Protein AF-A0A5J4RM59-F1 (afdb_monomer_lite)

Foldseek 3Di:
DAVVPVDDDPVVVVVVVVVVVVVVVVVQPPWPKDDKDAPADDDDDDPVVPDPDDDDDFGIKIWIDHPPDTDIDTD

Sequence (75 aa):
MLRENGMSIHLDEFNAEMQKQKERARNAASIETGDWVVLGEGATEFVGYDYTEHEASILRYRQIKQKDRTLYQIV

Secondary structure (DSSP, 8-state):
--GGGTPPP-HHHHHHHHHHHHHHHHHTT--EEEEEEE---------TTT-S-------EEEEEEETTEEEEEE-

Organism: NCBI:txid433724

Structure (mmCIF, N/CA/C/O backbone):
data_AF-A0A5J4RM59-F1
#
_entry.id   AF-A0A5J4RM59-F1
#
loop_
_atom_site.group_PDB
_atom_site.id
_atom_site.type_symbol
_atom_site.label_atom_id
_atom_site.label_alt_id
_atom_site.label_comp_id
_atom_site.label_asym_id
_atom_site.label_entity_id
_atom_site.label_seq_id
_atom_site.pdbx_PDB_ins_code
_atom_site.Cartn_x
_atom_site.Cartn_y
_atom_site.Cartn_z
_atom_site.occupancy
_atom_site.B_iso_or_equiv
_atom_site.auth_seq_id
_atom_site.auth_comp_id
_atom_site.auth_asym_id
_atom_site.auth_atom_id
_atom_site.pdbx_PDB_model_num
ATOM 1 N N . MET A 1 1 ? 10.476 18.785 -39.851 1.00 52.78 1 MET A N 1
ATOM 2 C CA . MET A 1 1 ? 11.808 19.428 -39.818 1.00 52.78 1 MET A CA 1
ATOM 3 C C . MET A 1 1 ? 12.924 18.372 -39.708 1.00 52.78 1 MET A C 1
ATOM 5 O O . MET A 1 1 ? 13.653 18.366 -38.734 1.00 52.78 1 MET A O 1
ATOM 9 N N . LEU A 1 2 ? 13.039 17.444 -40.671 1.00 46.81 2 LEU A N 1
ATOM 10 C CA . LEU A 1 2 ? 14.090 16.391 -40.698 1.00 46.81 2 LEU A CA 1
ATOM 11 C C . LEU A 1 2 ? 14.547 16.058 -42.132 1.00 46.81 2 LEU A C 1
ATOM 13 O O . LEU A 1 2 ? 15.697 15.703 -42.352 1.00 46.81 2 LEU A O 1
ATOM 17 N N . ARG A 1 3 ? 13.679 16.279 -43.131 1.00 46.22 3 ARG A N 1
ATOM 18 C CA . ARG A 1 3 ? 14.020 16.149 -44.557 1.00 46.22 3 ARG A CA 1
ATOM 19 C C . ARG A 1 3 ? 14.978 17.219 -45.101 1.00 46.22 3 ARG A C 1
ATOM 21 O O . ARG A 1 3 ? 15.560 16.988 -46.150 1.00 46.22 3 ARG A O 1
ATOM 28 N N . GLU A 1 4 ? 15.166 18.344 -44.410 1.00 50.91 4 GLU A N 1
ATOM 29 C CA . GLU A 1 4 ? 16.082 19.418 -44.844 1.00 50.91 4 GLU A CA 1
ATOM 30 C C . GLU A 1 4 ? 17.564 19.137 -44.544 1.00 50.91 4 GLU A C 1
ATOM 32 O O . GLU A 1 4 ? 18.419 19.792 -45.121 1.00 50.91 4 GLU A O 1
ATOM 37 N N . ASN A 1 5 ? 17.885 18.137 -43.712 1.00 55.25 5 ASN A N 1
ATOM 38 C CA . ASN A 1 5 ? 19.267 17.824 -43.312 1.00 55.25 5 ASN A CA 1
ATOM 39 C C . ASN A 1 5 ? 19.778 16.465 -43.833 1.00 55.25 5 ASN A C 1
ATOM 41 O O . ASN A 1 5 ? 20.737 15.924 -43.292 1.00 55.25 5 ASN A O 1
ATOM 45 N N . GLY A 1 6 ? 19.134 15.875 -44.850 1.00 53.91 6 GLY A N 1
ATOM 46 C CA . GLY A 1 6 ? 19.613 14.636 -45.489 1.00 53.91 6 GLY A CA 1
ATOM 47 C C . GLY A 1 6 ? 19.623 13.388 -44.593 1.00 53.91 6 GLY A C 1
ATOM 48 O O . GLY A 1 6 ? 20.192 12.370 -44.973 1.00 53.91 6 GLY A O 1
ATOM 49 N N . MET A 1 7 ? 18.997 13.444 -43.415 1.00 57.94 7 MET A N 1
ATOM 50 C CA . MET A 1 7 ? 18.950 12.332 -42.468 1.00 57.94 7 MET A CA 1
ATOM 51 C C . MET A 1 7 ? 17.667 11.519 -42.655 1.00 57.94 7 MET A C 1
ATOM 53 O O . MET A 1 7 ? 16.554 12.021 -42.481 1.00 57.94 7 MET A O 1
ATOM 57 N N . SER A 1 8 ? 17.819 10.243 -43.008 1.00 55.56 8 SER A N 1
ATOM 58 C CA . SER A 1 8 ? 16.740 9.257 -42.997 1.00 55.56 8 SER A CA 1
ATOM 59 C C . SER A 1 8 ? 16.377 8.898 -41.558 1.00 55.56 8 SER A C 1
ATOM 61 O O . SER A 1 8 ? 17.211 8.411 -40.800 1.00 55.56 8 SER A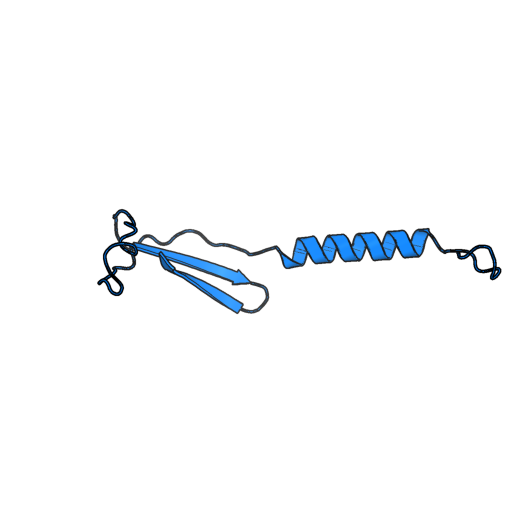 O 1
ATOM 63 N N . ILE A 1 9 ? 15.119 9.123 -41.179 1.00 57.81 9 ILE A N 1
ATOM 64 C CA . ILE A 1 9 ? 14.574 8.620 -39.916 1.00 57.81 9 ILE A CA 1
ATOM 65 C C . ILE A 1 9 ? 14.485 7.097 -40.036 1.00 57.81 9 ILE A C 1
ATOM 67 O O . ILE A 1 9 ? 13.726 6.591 -40.865 1.00 57.81 9 ILE A O 1
ATOM 71 N N . HIS A 1 10 ? 15.230 6.375 -39.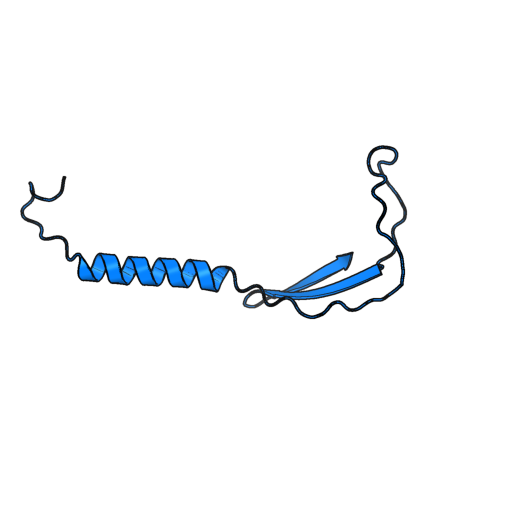201 1.00 62.00 10 HIS A N 1
ATOM 72 C CA . HIS A 1 10 ? 15.054 4.938 -39.001 1.00 62.00 10 HIS A CA 1
ATOM 73 C C . HIS A 1 10 ? 13.760 4.710 -38.209 1.00 62.00 10 HIS A C 1
ATOM 75 O O . HIS A 1 10 ? 13.754 4.556 -36.989 1.00 62.00 10 HIS A O 1
ATOM 81 N N . LEU A 1 11 ? 12.631 4.779 -38.920 1.00 64.81 11 LEU A N 1
ATOM 82 C CA . LEU A 1 11 ? 11.284 4.709 -38.350 1.00 64.81 11 LEU A CA 1
ATOM 83 C C . LEU A 1 11 ? 11.057 3.399 -37.581 1.00 64.81 11 LEU A C 1
ATOM 85 O O . LEU A 1 11 ? 10.317 3.381 -36.601 1.00 64.81 11 LEU A O 1
ATOM 89 N N . ASP A 1 12 ? 11.737 2.329 -37.988 1.00 70.75 12 ASP A N 1
ATOM 90 C CA . ASP A 1 12 ? 11.671 1.021 -37.342 1.00 70.75 12 ASP A CA 1
ATOM 91 C C . ASP A 1 12 ? 12.331 1.021 -35.958 1.00 70.75 12 ASP A C 1
ATOM 93 O O . ASP A 1 12 ? 11.744 0.507 -35.008 1.00 70.75 12 ASP A O 1
ATOM 97 N N . GLU A 1 13 ? 13.492 1.667 -35.801 1.00 68.06 13 GLU A N 1
ATOM 98 C CA . GLU A 1 13 ? 14.141 1.831 -34.490 1.00 68.06 13 GLU A CA 1
ATOM 99 C C . GLU A 1 13 ? 13.330 2.752 -33.580 1.00 68.06 13 GLU A C 1
ATOM 101 O O . GLU A 1 13 ? 13.154 2.462 -32.397 1.00 68.06 13 GLU A O 1
ATOM 106 N N . PHE A 1 14 ? 12.761 3.825 -34.136 1.00 71.56 14 PHE A N 1
ATOM 107 C CA . PHE A 1 14 ? 11.871 4.710 -33.390 1.00 71.56 14 PHE A CA 1
ATOM 108 C C . PHE A 1 14 ? 10.624 3.968 -32.892 1.00 71.56 14 PHE A C 1
ATOM 110 O O . PHE A 1 14 ? 10.252 4.090 -31.725 1.00 71.56 14 PHE A O 1
ATOM 117 N N . ASN A 1 15 ? 10.001 3.152 -33.745 1.00 72.00 15 ASN A N 1
ATOM 118 C 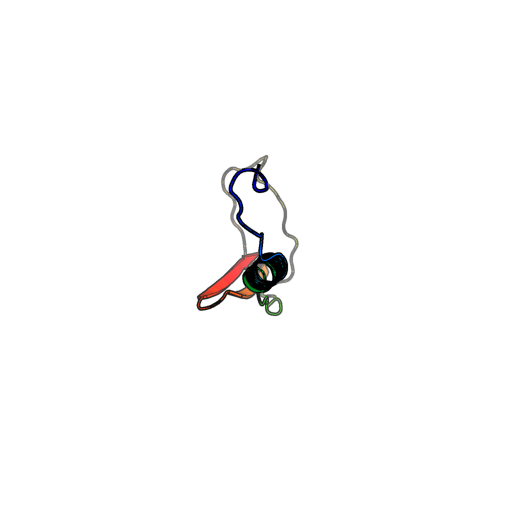CA . ASN A 1 15 ? 8.859 2.329 -33.361 1.00 72.00 15 ASN A CA 1
ATOM 119 C C . ASN A 1 15 ? 9.246 1.253 -32.337 1.00 72.00 15 ASN A C 1
ATOM 121 O O . ASN A 1 15 ? 8.495 1.034 -31.386 1.00 72.00 15 ASN A O 1
ATOM 125 N N . ALA A 1 16 ? 10.412 0.620 -32.479 1.00 76.19 16 ALA A N 1
ATOM 126 C CA . ALA A 1 16 ? 10.907 -0.371 -31.527 1.00 76.19 16 ALA A CA 1
ATOM 127 C C . ALA A 1 16 ? 11.161 0.240 -30.138 1.00 76.19 16 ALA A C 1
ATOM 129 O O . ALA A 1 16 ? 10.705 -0.303 -29.129 1.00 76.19 16 ALA A O 1
ATOM 130 N N . GLU A 1 17 ? 11.827 1.394 -30.067 1.00 73.25 17 GLU A N 1
ATOM 131 C CA . GLU A 1 17 ? 12.065 2.101 -28.802 1.00 73.25 17 GLU A CA 1
ATOM 132 C C . GLU A 1 17 ? 10.764 2.656 -28.197 1.00 73.25 17 GLU A C 1
ATOM 134 O O . GLU A 1 17 ? 10.566 2.586 -26.981 1.00 73.25 17 GLU A O 1
ATOM 139 N N . MET A 1 18 ? 9.812 3.102 -29.024 1.00 76.94 18 MET A N 1
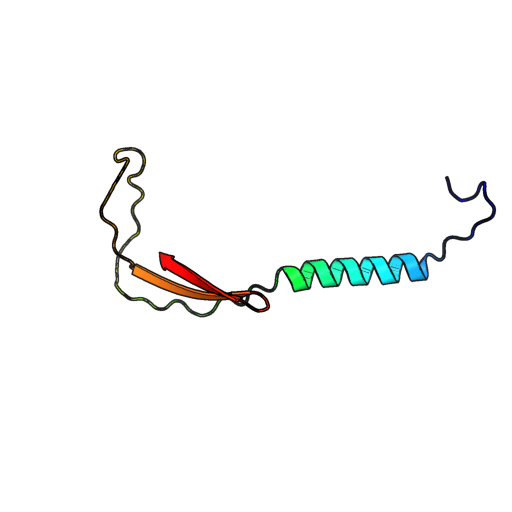ATOM 140 C CA . MET A 1 18 ? 8.487 3.533 -28.564 1.00 76.94 18 MET A CA 1
ATOM 141 C C . MET A 1 18 ? 7.676 2.377 -27.956 1.00 76.94 18 MET A C 1
ATOM 143 O O . MET A 1 18 ? 7.028 2.551 -26.920 1.00 76.94 18 MET A O 1
ATOM 147 N N . GLN A 1 19 ? 7.721 1.186 -28.563 1.00 73.75 19 GLN A N 1
ATOM 148 C CA . GLN A 1 19 ? 7.071 -0.010 -28.014 1.00 73.75 19 GLN A CA 1
ATOM 149 C C . GLN A 1 19 ? 7.701 -0.423 -26.680 1.00 73.75 19 GLN A C 1
ATOM 151 O O . GLN A 1 19 ? 6.974 -0.618 -25.704 1.00 73.75 19 GLN A O 1
ATOM 156 N N . LYS A 1 20 ? 9.038 -0.432 -26.579 1.00 74.94 20 LYS A N 1
ATOM 157 C CA . LYS A 1 20 ? 9.741 -0.684 -25.307 1.00 74.94 20 LYS A CA 1
ATOM 158 C C . LYS A 1 20 ? 9.355 0.322 -24.223 1.00 74.94 20 LYS A C 1
ATOM 160 O O . LYS A 1 20 ? 9.195 -0.048 -23.061 1.00 74.94 20 LYS A O 1
ATOM 165 N N . GLN A 1 21 ? 9.190 1.597 -24.572 1.00 70.62 21 GLN A N 1
ATOM 166 C CA . GLN A 1 21 ? 8.777 2.624 -23.615 1.00 70.62 21 GLN A CA 1
ATOM 167 C C . GLN A 1 21 ? 7.335 2.398 -23.125 1.00 70.62 21 GLN A C 1
ATOM 169 O O . GLN A 1 21 ? 7.064 2.538 -21.931 1.00 70.62 21 GLN A O 1
ATOM 174 N N . LYS A 1 22 ? 6.429 1.969 -24.015 1.00 68.19 22 LYS A N 1
ATOM 175 C CA . LYS A 1 22 ? 5.057 1.558 -23.663 1.00 68.19 22 LYS A CA 1
ATOM 176 C C . LYS A 1 22 ? 5.022 0.328 -22.759 1.00 68.19 22 LYS A C 1
ATOM 178 O O . LYS A 1 22 ? 4.270 0.316 -21.784 1.00 68.19 22 LYS A O 1
ATOM 183 N N . GLU A 1 23 ? 5.833 -0.686 -23.042 1.00 67.44 23 GLU A N 1
ATOM 184 C CA . GLU A 1 23 ? 5.949 -1.872 -22.187 1.00 67.44 23 GLU A CA 1
ATOM 185 C C . GLU A 1 23 ? 6.514 -1.524 -20.809 1.00 67.44 23 GLU A C 1
ATOM 187 O O . GLU A 1 23 ? 5.985 -1.981 -19.797 1.00 67.44 23 GLU A O 1
ATOM 192 N N . ARG A 1 24 ? 7.523 -0.646 -20.736 1.00 65.19 24 ARG A N 1
ATOM 193 C CA . ARG A 1 24 ? 8.044 -0.138 -19.456 1.00 65.19 24 ARG A CA 1
ATOM 194 C C . ARG A 1 24 ? 6.990 0.636 -18.669 1.00 65.19 24 ARG A C 1
ATOM 196 O O . ARG A 1 24 ? 6.925 0.470 -17.456 1.00 65.19 24 ARG A O 1
ATOM 203 N N . ALA A 1 25 ? 6.153 1.436 -19.330 1.00 60.94 25 ALA A N 1
ATOM 204 C CA . ALA A 1 25 ? 5.053 2.140 -18.674 1.00 60.94 25 ALA A CA 1
ATOM 205 C C . ALA A 1 25 ? 3.995 1.168 -18.118 1.00 60.94 25 ALA A C 1
ATOM 207 O O . ALA A 1 25 ? 3.498 1.377 -17.014 1.00 60.94 25 ALA A O 1
ATOM 208 N N . ARG A 1 26 ? 3.697 0.075 -18.837 1.00 60.94 26 ARG A N 1
ATOM 209 C CA . ARG A 1 26 ? 2.799 -0.990 -18.356 1.00 60.94 26 ARG A CA 1
ATOM 210 C C . ARG A 1 26 ? 3.390 -1.776 -17.184 1.00 60.94 26 ARG A C 1
ATOM 212 O O . ARG A 1 26 ? 2.709 -1.958 -16.183 1.00 60.94 26 ARG A O 1
ATOM 219 N N . ASN A 1 27 ? 4.655 -2.185 -17.272 1.00 56.81 27 ASN A N 1
ATOM 220 C CA . ASN A 1 27 ? 5.323 -2.953 -16.216 1.00 56.81 27 ASN A CA 1
ATOM 221 C C . ASN A 1 27 ? 5.651 -2.111 -14.974 1.00 56.81 27 ASN A C 1
ATOM 223 O O . ASN A 1 27 ? 5.708 -2.637 -13.870 1.00 56.81 27 ASN A O 1
ATOM 227 N N . ALA A 1 28 ? 5.830 -0.794 -15.102 1.00 54.78 28 ALA A N 1
ATOM 228 C CA . ALA A 1 28 ? 6.004 0.077 -13.939 1.00 54.78 28 ALA A CA 1
ATOM 229 C C . ALA A 1 28 ? 4.738 0.172 -13.066 1.00 54.78 28 ALA A C 1
ATOM 231 O O . ALA A 1 28 ? 4.844 0.534 -11.896 1.00 54.78 28 ALA A O 1
ATOM 232 N N . ALA A 1 29 ? 3.572 -0.167 -13.623 1.00 54.12 29 ALA A N 1
ATOM 233 C CA . ALA A 1 29 ? 2.282 -0.143 -12.946 1.00 54.12 29 ALA A CA 1
ATOM 234 C C . ALA A 1 29 ? 1.809 -1.528 -12.467 1.00 54.12 29 ALA A C 1
ATOM 236 O O . ALA A 1 29 ? 0.691 -1.631 -11.961 1.00 54.12 29 ALA A O 1
ATOM 237 N N . SER A 1 30 ? 2.624 -2.588 -12.591 1.00 56.03 30 SER A N 1
ATOM 238 C CA . SER A 1 30 ? 2.295 -3.897 -12.013 1.00 56.03 30 SER A CA 1
ATOM 239 C C . SER A 1 30 ? 2.502 -3.852 -10.497 1.00 56.03 30 SER A C 1
ATOM 241 O O . SER A 1 30 ? 3.522 -4.273 -9.952 1.00 56.03 30 SER A O 1
ATOM 243 N N . ILE A 1 31 ? 1.540 -3.247 -9.814 1.00 59.41 31 ILE A N 1
ATOM 244 C CA . ILE A 1 31 ? 1.405 -3.321 -8.371 1.00 59.41 31 ILE A CA 1
ATOM 245 C C . ILE A 1 31 ? 0.748 -4.673 -8.090 1.00 59.41 31 ILE A C 1
ATOM 247 O O . ILE A 1 31 ? -0.439 -4.849 -8.358 1.00 59.41 31 ILE A O 1
ATOM 251 N N . GLU A 1 32 ? 1.511 -5.635 -7.577 1.00 64.69 32 GLU A N 1
ATOM 252 C CA . GLU A 1 32 ? 0.940 -6.884 -7.078 1.00 64.69 32 GLU A CA 1
ATOM 253 C C . GLU A 1 32 ? 0.270 -6.591 -5.735 1.00 64.69 32 GLU A C 1
ATOM 255 O O . GLU A 1 32 ? 0.914 -6.496 -4.686 1.00 64.69 32 GLU A O 1
ATOM 260 N N . THR A 1 33 ? -1.042 -6.373 -5.773 1.00 70.88 33 THR A N 1
ATOM 261 C CA . THR A 1 33 ? -1.865 -6.284 -4.569 1.00 70.88 33 THR A CA 1
ATOM 262 C C . THR A 1 33 ? -2.272 -7.689 -4.153 1.00 70.88 33 THR A C 1
ATOM 264 O O . THR A 1 33 ? -2.947 -8.374 -4.918 1.00 70.88 33 THR A O 1
ATOM 267 N N . GLY A 1 34 ? -1.875 -8.103 -2.953 1.00 74.69 34 GLY A N 1
ATOM 268 C CA . GLY A 1 34 ? -2.366 -9.330 -2.338 1.00 74.69 34 GLY A CA 1
ATOM 269 C C . GLY A 1 34 ? -3.808 -9.203 -1.847 1.00 74.69 34 GLY A C 1
ATOM 270 O O . GLY A 1 34 ? -4.418 -8.127 -1.901 1.00 74.69 34 GLY A O 1
ATOM 271 N N . ASP A 1 35 ? -4.329 -10.317 -1.341 1.00 84.12 35 ASP A N 1
ATOM 272 C CA . ASP A 1 35 ? -5.660 -10.392 -0.747 1.00 84.12 35 ASP A CA 1
ATOM 273 C C . ASP A 1 35 ? -5.774 -9.554 0.536 1.00 84.12 35 ASP A C 1
ATOM 275 O O . ASP A 1 35 ? -4.791 -9.282 1.234 1.00 84.12 35 ASP A O 1
ATOM 279 N N . TRP A 1 36 ? -7.000 -9.124 0.841 1.00 86.06 36 TRP A N 1
ATOM 280 C CA . TRP A 1 36 ? -7.298 -8.406 2.077 1.00 86.06 36 TRP A CA 1
ATOM 281 C C . TRP A 1 36 ? -7.325 -9.366 3.261 1.00 86.06 36 TRP A C 1
ATOM 283 O O . TRP A 1 36 ? -8.100 -10.319 3.284 1.00 86.06 36 TRP A O 1
ATOM 293 N N . VAL A 1 37 ? -6.537 -9.048 4.280 1.00 86.06 37 VAL A N 1
ATOM 294 C CA . VAL A 1 37 ? -6.632 -9.665 5.597 1.00 86.06 37 VAL A CA 1
ATOM 295 C C . VAL A 1 37 ? -7.590 -8.825 6.432 1.00 86.06 37 VAL A C 1
ATOM 297 O O . VAL A 1 37 ? -7.296 -7.675 6.768 1.00 86.06 37 VAL A O 1
ATOM 300 N N . VAL A 1 38 ? -8.758 -9.389 6.727 1.00 86.19 38 VAL A N 1
ATOM 301 C CA . VAL A 1 38 ? -9.783 -8.761 7.568 1.00 86.19 38 VAL A CA 1
ATOM 302 C C . VAL A 1 38 ? -9.436 -9.028 9.030 1.00 86.19 38 VAL A C 1
ATOM 304 O O . VAL A 1 38 ? -9.291 -10.181 9.430 1.00 86.19 38 VAL A O 1
ATOM 307 N N . LEU A 1 39 ? -9.260 -7.962 9.810 1.00 83.69 39 LEU A N 1
ATOM 308 C CA . LEU A 1 39 ? -8.990 -8.017 11.250 1.00 83.69 39 LEU A CA 1
ATOM 309 C C . LEU A 1 39 ? -10.267 -7.830 12.076 1.00 83.69 39 LEU A C 1
ATOM 311 O O . LEU A 1 39 ? -10.362 -8.364 13.178 1.00 83.69 39 LEU A O 1
ATOM 315 N N . GLY A 1 40 ? -11.249 -7.108 11.537 1.00 79.69 40 GLY A N 1
ATOM 316 C CA . GLY A 1 40 ? -12.547 -6.905 12.167 1.00 79.69 40 GLY A CA 1
ATOM 317 C C . GLY A 1 40 ? -13.618 -6.529 11.150 1.00 79.69 40 GLY A C 1
ATOM 318 O O . GLY A 1 40 ? -13.328 -5.968 10.093 1.00 79.69 40 GLY A O 1
ATOM 319 N N . GLU A 1 41 ? -14.866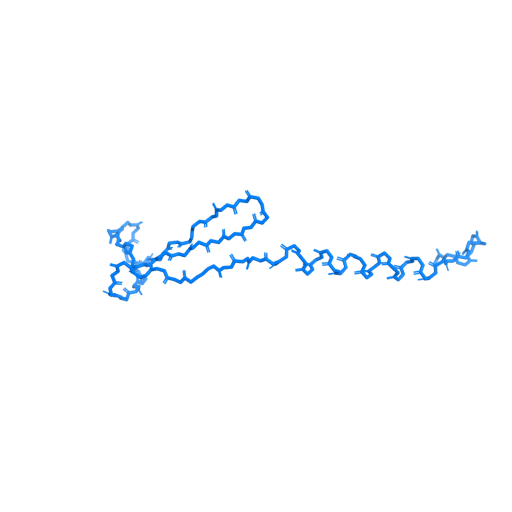 -6.853 11.474 1.00 72.12 41 GLU A N 1
ATOM 320 C CA . GLU A 1 41 ? -16.031 -6.425 10.704 1.00 72.12 41 GLU A CA 1
ATOM 321 C C . GLU A 1 41 ? -16.474 -5.036 11.179 1.00 72.12 41 GLU A C 1
ATOM 323 O O . GLU A 1 41 ? -16.655 -4.801 12.373 1.00 72.12 41 GLU A O 1
ATOM 328 N N . GLY A 1 42 ? -16.629 -4.101 10.243 1.00 73.38 42 GLY A N 1
ATOM 329 C CA . GLY A 1 42 ? -17.025 -2.726 10.528 1.00 73.38 42 GLY A CA 1
ATOM 330 C C . GLY A 1 42 ? -17.129 -1.892 9.254 1.00 73.38 42 GLY A C 1
ATOM 331 O O . GLY A 1 42 ? -16.670 -2.308 8.187 1.00 73.38 42 GLY A O 1
ATOM 332 N N . ALA A 1 43 ? -17.750 -0.718 9.357 1.00 72.25 43 ALA A N 1
ATOM 333 C CA . ALA A 1 43 ? -17.837 0.249 8.269 1.00 72.25 43 ALA A CA 1
ATOM 334 C C . ALA A 1 43 ? -16.867 1.408 8.522 1.00 72.25 43 ALA A C 1
ATOM 336 O O . ALA A 1 43 ? -16.760 1.901 9.642 1.00 72.25 43 ALA A O 1
ATOM 337 N N . THR A 1 44 ? -16.168 1.850 7.478 1.00 78.00 44 THR A N 1
ATOM 338 C CA . THR A 1 44 ? -15.385 3.087 7.533 1.00 78.00 44 THR A CA 1
ATOM 339 C C . THR A 1 44 ? -16.343 4.272 7.436 1.00 78.00 44 THR A C 1
ATOM 341 O O . THR A 1 44 ? -17.050 4.405 6.436 1.00 78.00 44 THR A O 1
ATOM 344 N N . GLU A 1 45 ? -16.351 5.138 8.444 1.00 80.50 45 GLU A N 1
ATOM 345 C CA . GLU A 1 45 ? -17.127 6.379 8.449 1.00 80.50 45 GLU A CA 1
ATOM 346 C C . GLU A 1 45 ? -16.190 7.585 8.324 1.00 80.50 45 GLU A C 1
ATOM 348 O O . GLU A 1 45 ? -15.159 7.663 8.994 1.00 80.50 45 GLU A O 1
ATOM 353 N N . PHE A 1 46 ? -16.522 8.520 7.431 1.00 82.44 46 PHE A N 1
ATOM 354 C CA . PHE A 1 46 ? -15.753 9.749 7.275 1.00 82.44 46 PHE A CA 1
ATOM 355 C C . PHE A 1 46 ? -16.328 10.840 8.175 1.00 82.44 46 PHE A C 1
ATOM 357 O O . PHE A 1 46 ? -17.387 11.388 7.888 1.00 82.44 46 PHE A O 1
ATOM 364 N N . VAL A 1 47 ? -15.584 11.184 9.224 1.00 84.31 47 VAL A N 1
ATOM 365 C CA . VAL A 1 47 ? -15.972 12.190 10.229 1.00 84.31 47 VAL A CA 1
ATOM 366 C C . VAL A 1 47 ? -15.141 13.480 10.144 1.00 84.31 47 VAL A C 1
ATOM 368 O O . VAL A 1 47 ? -15.211 14.340 11.017 1.00 84.31 47 VAL A O 1
ATOM 371 N N . GLY A 1 48 ? -14.345 13.640 9.080 1.00 85.00 48 GLY A N 1
ATOM 372 C CA . GLY A 1 48 ? -13.362 14.725 8.942 1.00 85.00 48 GLY A CA 1
ATOM 373 C C . GLY A 1 48 ? -13.941 16.127 8.713 1.00 85.00 48 GLY A C 1
ATOM 374 O O . GLY A 1 48 ? -13.176 17.083 8.620 1.00 85.00 48 GLY A O 1
ATOM 375 N N . TYR A 1 49 ? -15.265 16.263 8.591 1.00 86.62 49 TYR A N 1
ATOM 376 C CA . TYR A 1 49 ? -15.932 17.570 8.594 1.00 86.62 49 TYR A CA 1
ATOM 377 C C . TYR A 1 49 ? -16.208 18.080 10.010 1.00 86.62 49 TYR A C 1
ATOM 379 O O . TYR A 1 49 ? -16.172 19.288 10.232 1.00 86.62 49 TYR A O 1
ATOM 387 N N . ASP A 1 50 ? -16.449 17.168 10.951 1.00 85.06 50 ASP A N 1
ATOM 388 C CA . ASP A 1 50 ? -16.836 17.489 12.326 1.00 85.06 50 ASP A CA 1
ATOM 389 C C . ASP A 1 50 ? -15.640 17.428 13.285 1.00 85.06 50 ASP A C 1
ATOM 391 O O . ASP A 1 50 ? -15.570 18.189 14.250 1.00 85.06 50 ASP A O 1
ATOM 395 N N . TYR A 1 51 ? -14.671 16.552 12.999 1.00 82.94 51 TYR A N 1
ATOM 396 C CA . TYR A 1 51 ? -13.543 16.274 13.882 1.00 82.94 51 TYR A CA 1
ATOM 397 C C . TYR A 1 51 ? -12.205 16.388 13.151 1.00 82.94 51 TYR A C 1
ATOM 399 O O . TYR A 1 51 ? -12.015 15.841 12.065 1.00 82.94 51 TYR A O 1
ATOM 407 N N . THR A 1 52 ? -11.241 17.064 13.782 1.00 82.94 52 THR A N 1
ATOM 408 C CA . THR A 1 52 ? -9.843 17.114 13.319 1.00 82.94 52 THR A CA 1
ATOM 409 C C . THR A 1 52 ? -9.034 15.898 13.770 1.00 82.94 52 THR A C 1
ATOM 411 O O . THR A 1 52 ? -8.016 15.586 13.159 1.00 82.94 52 THR A O 1
ATOM 414 N N . GLU A 1 53 ? -9.485 15.212 14.824 1.00 83.69 53 GLU A N 1
ATOM 415 C CA . GLU A 1 53 ? -8.875 14.008 15.394 1.00 83.69 53 GLU A CA 1
ATOM 416 C C . GLU A 1 53 ? -9.983 13.048 15.849 1.00 83.69 53 GLU A C 1
ATOM 418 O O . GLU A 1 53 ? -10.977 13.480 16.434 1.00 83.69 53 GLU A O 1
ATOM 423 N N . HIS A 1 54 ? -9.828 11.750 15.580 1.00 84.44 54 HIS A N 1
ATOM 424 C CA . HIS A 1 54 ? -10.767 10.715 16.015 1.00 84.44 54 HIS A CA 1
ATOM 425 C C . HIS A 1 54 ? -10.022 9.397 16.249 1.00 84.44 54 HIS A C 1
ATOM 427 O O . HIS A 1 54 ? -9.044 9.098 15.561 1.00 84.44 54 HIS A O 1
ATOM 433 N N . GLU A 1 55 ? -10.487 8.593 17.204 1.00 82.50 55 GLU A N 1
ATOM 434 C CA . GLU A 1 55 ? -9.965 7.244 17.419 1.00 82.50 55 GLU A CA 1
ATOM 435 C C . GLU A 1 55 ? -10.463 6.319 16.298 1.00 82.50 55 GLU A C 1
ATOM 437 O O . GLU A 1 55 ? -11.662 6.260 16.019 1.00 82.50 55 GLU A O 1
ATOM 442 N N . ALA A 1 56 ? -9.546 5.630 15.620 1.00 81.94 56 ALA A N 1
ATOM 443 C CA . ALA A 1 56 ? -9.859 4.729 14.517 1.00 81.94 56 ALA A CA 1
ATOM 444 C C . ALA A 1 56 ? -9.248 3.351 14.770 1.00 81.94 56 ALA A C 1
ATOM 446 O O . ALA A 1 56 ? -8.124 3.224 15.256 1.00 81.94 56 ALA A O 1
ATOM 447 N N . SER A 1 57 ? -9.999 2.308 14.426 1.00 83.69 57 SER A N 1
ATOM 448 C CA . SER A 1 57 ? -9.546 0.920 14.490 1.00 83.69 57 SER A CA 1
ATOM 449 C C . SER A 1 57 ? -9.196 0.424 13.093 1.00 83.69 57 SER A C 1
ATOM 451 O O . SER A 1 57 ? -9.874 0.765 12.128 1.00 83.69 57 SER A O 1
ATOM 453 N N . ILE A 1 58 ? -8.164 -0.411 12.985 1.00 85.75 58 ILE A N 1
ATOM 454 C CA . ILE A 1 58 ? -7.817 -1.055 11.716 1.00 85.75 58 ILE A CA 1
ATOM 455 C C . ILE A 1 58 ? -8.821 -2.177 11.452 1.00 85.75 58 ILE A C 1
ATOM 457 O O . ILE A 1 58 ? -8.881 -3.144 12.212 1.00 85.75 58 ILE A O 1
ATOM 461 N N . LEU A 1 59 ? -9.570 -2.077 10.358 1.00 87.12 59 LEU A N 1
ATOM 462 C CA . LEU A 1 59 ? -10.546 -3.087 9.950 1.00 87.12 59 LEU A CA 1
ATOM 463 C C . LEU A 1 59 ? -9.893 -4.154 9.079 1.00 87.12 59 LEU A C 1
ATOM 465 O O . LEU A 1 59 ? -10.177 -5.348 9.207 1.00 87.12 59 LEU A O 1
ATOM 469 N N . ARG A 1 60 ? -8.999 -3.739 8.180 1.00 88.00 60 ARG A N 1
ATOM 470 C CA . ARG A 1 60 ? -8.329 -4.651 7.252 1.00 88.00 60 ARG A CA 1
ATOM 471 C C . ARG A 1 60 ? -7.011 -4.089 6.756 1.00 88.00 60 ARG A C 1
ATOM 473 O O . ARG A 1 60 ? -6.815 -2.882 6.654 1.00 88.00 60 ARG A O 1
ATOM 480 N N . TYR A 1 61 ? -6.121 -4.983 6.356 1.00 89.75 61 TYR A N 1
ATOM 481 C CA . TYR A 1 61 ? -4.895 -4.604 5.671 1.00 89.75 61 TYR A CA 1
ATOM 482 C C . TYR A 1 61 ? -4.630 -5.518 4.480 1.00 89.75 61 TYR A C 1
ATOM 484 O O . TYR A 1 61 ? -5.137 -6.634 4.412 1.00 89.75 61 TYR A O 1
ATOM 492 N N . ARG A 1 62 ? -3.831 -5.054 3.523 1.00 87.62 62 ARG A N 1
ATOM 493 C CA . ARG A 1 62 ? -3.314 -5.899 2.443 1.00 87.62 62 ARG A CA 1
ATOM 494 C C . ARG A 1 62 ? -1.855 -5.611 2.168 1.00 87.62 62 ARG A C 1
ATOM 496 O O . ARG A 1 62 ? -1.395 -4.473 2.291 1.00 87.62 62 ARG A O 1
ATOM 503 N N . GLN A 1 63 ? -1.142 -6.650 1.757 1.00 85.38 63 GLN A N 1
ATOM 504 C CA . GLN A 1 63 ? 0.230 -6.527 1.296 1.00 85.38 63 GLN A CA 1
ATOM 505 C C . GLN A 1 63 ? 0.241 -6.042 -0.154 1.00 85.38 63 GLN A C 1
ATOM 507 O O . GLN A 1 63 ? -0.475 -6.559 -1.010 1.00 85.38 63 GLN A O 1
ATOM 512 N N . ILE A 1 64 ? 1.073 -5.049 -0.433 1.00 84.19 64 ILE A N 1
ATOM 513 C CA . ILE A 1 64 ? 1.315 -4.524 -1.767 1.00 84.19 64 ILE A CA 1
ATOM 514 C C . ILE A 1 64 ? 2.790 -4.738 -2.082 1.00 84.19 64 ILE A C 1
ATOM 516 O O . ILE A 1 64 ? 3.661 -4.114 -1.474 1.00 84.19 64 ILE A O 1
ATOM 520 N N . LYS A 1 65 ? 3.085 -5.616 -3.038 1.00 78.88 65 LYS A N 1
ATOM 521 C CA . LYS A 1 65 ? 4.442 -5.792 -3.551 1.00 78.88 65 LYS A CA 1
ATOM 522 C C . LYS A 1 65 ? 4.659 -4.822 -4.707 1.00 78.88 65 LYS A C 1
ATOM 524 O O . LYS A 1 65 ? 4.001 -4.896 -5.742 1.00 78.88 65 LYS A O 1
ATOM 529 N N . GLN A 1 66 ? 5.581 -3.883 -4.516 1.00 77.06 66 GLN A N 1
ATOM 530 C CA . GLN A 1 66 ? 6.054 -2.984 -5.565 1.00 77.06 66 GLN A CA 1
ATOM 531 C C . GLN A 1 66 ? 7.547 -3.182 -5.764 1.00 77.06 66 GLN A C 1
ATOM 533 O O . GLN A 1 66 ? 8.340 -2.748 -4.928 1.00 77.06 66 GLN A O 1
ATOM 538 N N . LYS A 1 67 ? 7.925 -3.764 -6.907 1.00 71.69 67 LYS A N 1
ATOM 539 C CA . LYS A 1 67 ? 9.325 -4.028 -7.275 1.00 71.69 67 LYS A CA 1
ATOM 540 C C . LYS A 1 67 ? 10.068 -4.734 -6.126 1.00 71.69 67 LYS A C 1
ATOM 542 O O . LYS A 1 67 ? 9.793 -5.899 -5.878 1.00 71.69 67 LYS A O 1
ATOM 547 N N . ASP A 1 68 ? 10.909 -4.006 -5.389 1.00 72.00 68 ASP A N 1
ATOM 548 C CA . ASP A 1 68 ? 11.729 -4.511 -4.276 1.00 72.00 68 ASP A CA 1
ATOM 549 C C . ASP A 1 68 ? 11.192 -4.158 -2.879 1.00 72.00 68 ASP A C 1
ATOM 551 O O . ASP A 1 68 ? 11.850 -4.405 -1.868 1.00 72.00 68 ASP A O 1
ATOM 555 N N . ARG A 1 69 ? 10.015 -3.531 -2.781 1.00 75.56 69 ARG A N 1
ATOM 556 C CA . ARG A 1 69 ? 9.433 -3.110 -1.503 1.00 75.56 69 ARG A CA 1
ATOM 557 C C . ARG A 1 69 ? 8.108 -3.802 -1.251 1.00 75.56 69 ARG A C 1
ATOM 559 O O . ARG A 1 69 ? 7.208 -3.815 -2.088 1.00 75.56 69 ARG A O 1
ATOM 566 N N . THR A 1 70 ? 7.992 -4.332 -0.041 1.00 81.50 70 THR A N 1
ATOM 567 C CA . THR A 1 70 ? 6.711 -4.738 0.523 1.00 81.50 70 THR A CA 1
ATOM 568 C C . THR A 1 70 ? 6.119 -3.542 1.252 1.00 81.50 70 THR A C 1
ATOM 570 O O . THR A 1 70 ? 6.673 -3.079 2.246 1.00 81.50 70 THR A O 1
ATOM 573 N N . LEU A 1 71 ? 5.008 -3.036 0.737 1.00 84.94 71 LEU A N 1
ATOM 574 C CA . LEU A 1 71 ? 4.186 -2.014 1.366 1.00 84.94 71 LEU A CA 1
ATOM 575 C C . LEU A 1 71 ? 2.955 -2.680 1.983 1.00 84.94 71 LEU A C 1
ATOM 577 O O . LEU A 1 71 ? 2.526 -3.745 1.541 1.00 84.94 71 LEU A O 1
ATOM 581 N N . TYR A 1 72 ? 2.369 -2.036 2.984 1.00 85.31 72 TYR A N 1
ATOM 582 C CA . TYR A 1 72 ? 1.101 -2.457 3.569 1.00 85.31 72 TYR A CA 1
ATOM 583 C C . TYR A 1 72 ? 0.102 -1.321 3.423 1.00 85.31 72 TYR A C 1
ATOM 585 O O . TYR A 1 72 ? 0.402 -0.177 3.761 1.00 85.31 72 TYR A O 1
ATOM 593 N N . GLN A 1 73 ? -1.075 -1.636 2.893 1.00 83.81 73 GLN A N 1
ATOM 594 C CA . GLN A 1 73 ? -2.205 -0.719 2.889 1.00 83.81 73 GLN A CA 1
ATOM 595 C C . GLN A 1 73 ? -3.139 -1.101 4.028 1.00 83.81 73 GLN A C 1
ATOM 597 O O . GLN A 1 73 ? -3.511 -2.266 4.135 1.00 83.81 73 GLN A O 1
ATOM 602 N N . ILE A 1 74 ? -3.506 -0.119 4.844 1.00 86.94 74 ILE A N 1
ATOM 603 C CA . ILE A 1 74 ? -4.323 -0.271 6.049 1.00 86.94 74 ILE A CA 1
ATOM 604 C C . ILE A 1 74 ? -5.614 0.527 5.840 1.00 86.94 74 ILE A C 1
ATOM 606 O O . ILE A 1 74 ? -5.558 1.623 5.277 1.00 86.94 74 ILE A O 1
ATOM 610 N N . VAL A 1 75 ? -6.754 -0.046 6.232 1.00 81.81 75 VAL A N 1
ATOM 611 C CA . VAL A 1 75 ? -8.096 0.556 6.168 1.00 81.81 75 VAL A CA 1
ATOM 612 C C . VAL A 1 75 ? -8.798 0.369 7.499 1.00 81.81 75 VAL A C 1
ATOM 614 O O . VAL A 1 75 ? -8.712 -0.755 8.049 1.00 81.81 75 VAL A O 1
#

pLDDT: mean 73.61, std 11.75, range [46.22, 89.75]

Radius of gyration: 23.92 Å; chains: 1; bounding box: 38×30×63 Å

=== Feature glossary ===
Reading guide. The protein is described through the following features:

Foldseek 3Di. A 3Di character summarizes, for each residue, the relative orientation of the Cα frame of its nearest spatial neighbor. Because it encodes fold topology rather than chemistry, 3Di alignments detect remote structural similarity that sequence alignment misses.

Contact-map, Ramachandran, and PAE plots. Plot images: a contact map (which residues are close in 3D, as an N×N binary image), a Ramachandran scatter (backbone torsion angles, revealing secondary-structure composition at a glance), and — for AlphaFold structures — a PAE heatmap (pairwise prediction confidence).

Radius of gyration, Cα contacts, bounding box. Radius of gyration (Rg) is the root-mean-square distance of Cα atoms from their centroid — a single number for overall size and compactness. A globular domain of N residues has Rg ≈ 2.2·N^0.38 Å; an extended or disordered chain has a much larger Rg. The Cα contact count is the number of residue pairs whose Cα atoms are within 8 Å and are more than four positions apart in sequence — a standard proxy for tertiary packing density. The bounding box is the smallest axis-aligned box enclosing all Cα atoms.

Secondary structure (8-state, DSSP). Eight-state secondary structure (DSSP): H is the canonical α-helix, G the tighter 3₁₀-helix, I the wider π-helix; E/B are β-structure, T and S are turns and bends, and '-' is everything else. DSSP derives these from the pattern of main-chain N–H···O=C hydrogen bonds, not from the sequence.

B-factor. B-factor (Debye–Waller factor) reflects atomic displacement in the crystal lattice. It is an experimental observable (units Å²), not a prediction; low values mean the atom is pinned down, high values mean it moves or is heterogeneous across the crystal.

pLDDT. pLDDT is the predicted lDDT-Cα score: AlphaFold's confidence that the local environment of each residue (all inter-atomic distances within 15 Å) is correctly placed. It is a per-residue number between 0 and 100, with higher meaning more reliable.

Nearest PDB structures. Nearest PDB neighbors are the top structural matches found by Foldseek when searching this structure against the entire Protein Data Bank. Each hit repo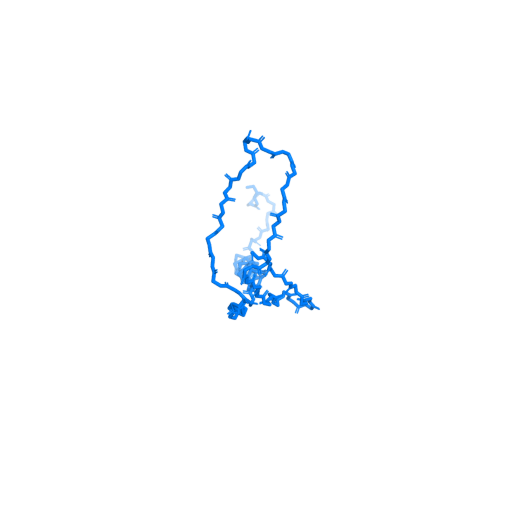rts a TM-score (0 to 1; >0.5 almost always implies the same fold) and an E-value. These are *structural* homologs — they may share no detectable sequence similarity.

Solvent-accessible surface area. Accessible surface area quantifies burial. A residue with SASA near zero is packed into the hydrophobic core; one with SASA >100 Å² sits on the surface. Computed here via the Shrake–Rupley numerical algorithm with a 1.4 Å probe.

Rendered structure images. Structure images are PyMOL renders from six orthogonal camera directions. Cartoon representation draws helices as coils and strands as arrows; sticks shows the backbone as bonds; surface shows the solvent-excluded envelope. Rainbow coloring maps sequence position to hue (blue→red, N→C); chain coloring assigns a distinct color per polypeptide.

Backbone torsions (φ/ψ). φ (phi) and ψ (psi) are the two rotatable backbone dihedrals per residue: φ is the C(i-1)–N–Cα–C torsion, ψ is the N–Cα–C–N(i+1) torsion, both in degrees on (−180°, 180°]. α-helical residues cluster near (−60°, −45°); β-strand residues near (−120°, +130°). A Ramachandran plot is simply a scatter of (φ, ψ) for every residue.

Predicted aligned error. Predicted Aligned Error (PAE) is an AlphaFold confidence matrix: entry (i, j) is the expected error in the position of residue j, in ångströms, when the prediction is superimposed on the true structure at residue i. Low PAE within a block of residues means that block is internally rigid and well-predicted; high PAE between two blocks means their relative placement is uncertain even if each block individually is confident.

mmCIF coordinates. Structure coordinates are given as an mmCIF _atom_site loop: one row per atom with element, residue name, chain id, sequence number, and x/y/z position in Å. Only the four main-chain atoms per residue are included here; side chains are omitted to keep the record compact.

InterPro / GO / CATH / organism. Database cross-references. InterPro integrates a dozen domain/family signature databases into unified entries with residue-range hits. GO terms attach function/process/location labels with evidence codes. CATH codes position the fold in a four-level structural taxonomy. Organism is the NCBI-taxonomy species name.

Secondary structure (3-state, P-SEA). SS3 is a coarse helix/strand/coil call (letters a/b/c) made by the P-SEA algorithm from inter-Cα distances and dihedrals. It is less detailed than DSSP but needs only Cα positions.

Sequence. Sequence gives the chain of amino acids in standard one-letter code (A=alanine, C=cysteine, …, Y=tyrosine), read N→C. It is the only feature that is directly encoded by the gene; all structural features are derived from the folded form of this sequence.